Protein AF-A0A258WW19-F1 (afdb_monomer_lite)

Secondary structure (DSSP, 8-state):
--THHHHHHHHHHHHHHHHHHHHHHHHHHHHHHHHHHHHHTTT-EEEE-SSEEEEEEE-STTEEEEEEEETTS-EEEEEEEE-SSSEEEEEEE---SS-TT-EEEEEEEE-TTS-EEEEEEEEETTEEEEEEEEEEEP-----

Sequence (143 aa):
MDNEWIIAFLIGILTAFLSEYLLYLFKTRIYEKRFVRRRFKKILGTYSHKDGTVEIVHLRSNYFQAIGKEKNGTVWISNLQYLGNTVFVGVYDWKPTSNLNDWGEHHLHVLPSGDISVIWINKSIDIESRGRLIWKKLANYGK

pLDDT: mean 74.49, std 14.37, range [34.62, 94.69]

Foldseek 3Di:
DDCVVVVVVVVVVVVVVVVVVVVVVVVVVVCQVVVQCVVCVLVAAWWDDPFWIWGWADDDRQKIKIWIAGPVRDIFIFIWGDDDQWIFWGWTDDPDPPAHFKIKTWTWGQDPVSKIKIWMWIDDPPDIDIDIDITDGDPPPDD

Structure (mmCIF, N/CA/C/O backbone):
data_AF-A0A258WW19-F1
#
_entry.id   AF-A0A258WW19-F1
#
loop_
_atom_site.group_PDB
_atom_site.id
_atom_site.type_symbol
_atom_site.label_atom_id
_atom_site.label_alt_id
_atom_site.label_comp_id
_atom_site.label_asym_id
_atom_site.label_entity_id
_atom_site.label_seq_id
_atom_site.pdbx_PDB_ins_code
_atom_site.Cartn_x
_atom_site.Cartn_y
_atom_site.Cartn_z
_atom_site.occupancy
_atom_site.B_iso_or_equiv
_atom_site.auth_seq_id
_atom_site.auth_comp_id
_atom_site.auth_asym_id
_atom_site.auth_atom_id
_atom_site.pdbx_PDB_model_num
ATOM 1 N N . MET A 1 1 ? 34.921 12.424 -54.460 1.00 57.66 1 MET A N 1
ATOM 2 C CA . MET A 1 1 ? 34.157 11.338 -53.811 1.00 57.66 1 MET A CA 1
ATOM 3 C C . MET A 1 1 ? 33.691 11.939 -52.516 1.00 57.66 1 MET A C 1
ATOM 5 O O . MET A 1 1 ? 34.497 12.173 -51.623 1.00 57.66 1 MET A O 1
ATOM 9 N N . ASP A 1 2 ? 32.454 12.400 -52.544 1.00 69.12 2 ASP A N 1
ATOM 10 C CA . ASP A 1 2 ? 32.097 13.609 -51.822 1.00 69.12 2 ASP A CA 1
ATOM 11 C C . ASP A 1 2 ? 31.648 13.248 -50.411 1.00 69.12 2 ASP A C 1
ATOM 13 O O . ASP A 1 2 ? 30.927 12.269 -50.202 1.00 69.12 2 ASP A O 1
ATOM 17 N N . ASN A 1 3 ? 32.125 14.024 -49.436 1.00 80.25 3 ASN A N 1
ATOM 18 C CA . ASN A 1 3 ? 31.941 13.788 -48.000 1.00 80.25 3 ASN A CA 1
ATOM 19 C C . ASN A 1 3 ? 30.463 13.630 -47.586 1.00 80.25 3 ASN A C 1
ATOM 21 O O . ASN A 1 3 ? 30.176 13.104 -46.513 1.00 80.25 3 ASN A O 1
ATOM 25 N N . GLU A 1 4 ? 29.528 14.040 -48.441 1.00 86.31 4 GLU A N 1
ATOM 26 C CA . GLU A 1 4 ? 28.082 13.913 -48.270 1.00 86.31 4 GLU A CA 1
ATOM 27 C C . GLU A 1 4 ? 27.624 12.465 -48.046 1.00 86.31 4 GLU A C 1
ATOM 29 O O . GLU A 1 4 ? 26.795 12.216 -47.171 1.00 86.31 4 GLU A O 1
ATOM 34 N N . TRP A 1 5 ? 28.210 11.489 -48.749 1.00 88.12 5 TRP A N 1
ATOM 35 C CA . TRP A 1 5 ? 27.850 10.075 -48.577 1.00 88.12 5 TRP A CA 1
ATOM 36 C C . TRP A 1 5 ? 28.287 9.520 -47.220 1.00 88.12 5 TRP A C 1
ATOM 38 O O . TRP A 1 5 ? 27.564 8.741 -46.598 1.00 88.12 5 TRP A O 1
ATOM 48 N N . ILE A 1 6 ? 29.450 9.959 -46.732 1.00 88.56 6 ILE A N 1
ATOM 49 C CA . ILE A 1 6 ? 29.971 9.572 -45.415 1.00 88.56 6 ILE A CA 1
ATOM 50 C C . ILE A 1 6 ? 29.096 10.184 -44.315 1.00 88.56 6 ILE A C 1
ATOM 52 O O . ILE A 1 6 ? 28.723 9.497 -43.365 1.00 88.56 6 ILE A O 1
ATOM 56 N N . ILE A 1 7 ? 28.707 11.453 -44.466 1.00 90.12 7 ILE A N 1
ATOM 57 C CA . ILE A 1 7 ? 27.823 12.145 -43.520 1.00 90.12 7 ILE A CA 1
ATOM 58 C C . ILE A 1 7 ? 26.4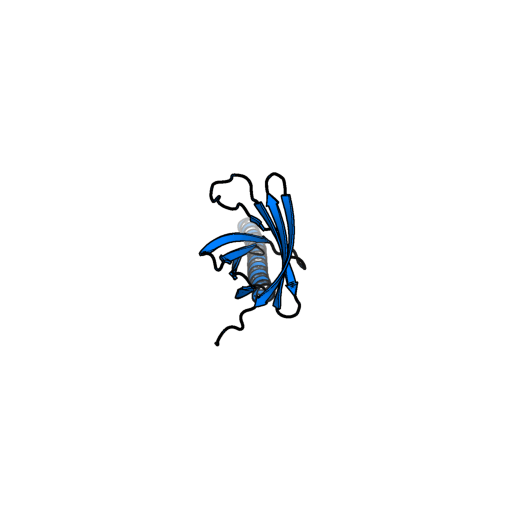44 11.473 -43.475 1.00 90.12 7 ILE A C 1
ATOM 60 O O . ILE A 1 7 ? 25.946 11.176 -42.388 1.00 90.12 7 ILE A O 1
ATOM 64 N N . ALA A 1 8 ? 25.847 11.165 -44.630 1.00 90.81 8 ALA A N 1
ATOM 65 C CA . ALA A 1 8 ? 24.556 10.482 -44.704 1.00 90.81 8 ALA A CA 1
ATOM 66 C C . ALA A 1 8 ? 24.591 9.095 -44.036 1.00 90.81 8 ALA A C 1
ATOM 68 O O . ALA A 1 8 ? 23.674 8.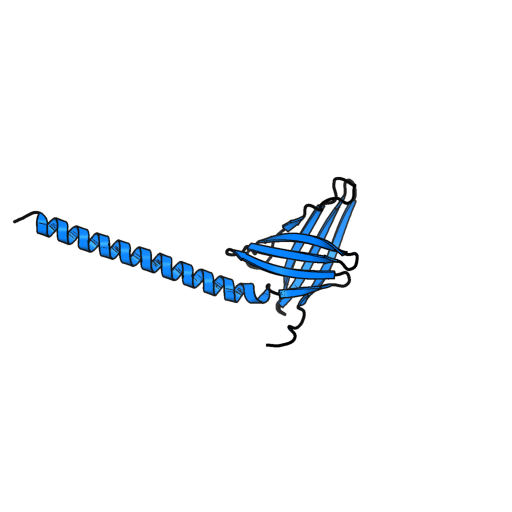736 -43.294 1.00 90.81 8 ALA A O 1
ATOM 69 N N . PHE A 1 9 ? 25.675 8.340 -44.234 1.00 91.50 9 PHE A N 1
ATOM 70 C CA . PHE A 1 9 ? 25.874 7.037 -43.599 1.00 91.50 9 PHE A CA 1
ATOM 71 C C . PHE A 1 9 ? 25.961 7.139 -42.066 1.00 91.50 9 PHE A C 1
ATOM 73 O O . PHE A 1 9 ? 25.286 6.391 -41.355 1.00 91.50 9 PHE A O 1
ATOM 80 N N . LEU A 1 10 ? 26.723 8.106 -41.542 1.00 93.50 10 LEU A N 1
ATOM 81 C CA . LEU A 1 10 ? 26.847 8.338 -40.097 1.00 93.50 10 LEU A CA 1
ATOM 82 C C . LEU A 1 10 ? 25.517 8.769 -39.455 1.00 93.50 10 LEU A C 1
ATOM 84 O O . LEU A 1 10 ? 25.180 8.295 -38.369 1.00 93.50 10 LEU A O 1
ATOM 88 N N . ILE A 1 11 ? 24.727 9.610 -40.135 1.00 94.44 11 ILE A N 1
ATOM 89 C CA . ILE A 1 11 ? 23.381 10.006 -39.681 1.00 94.44 11 ILE A CA 1
ATOM 90 C C . ILE A 1 11 ? 22.446 8.792 -39.627 1.00 94.44 11 ILE A C 1
ATOM 92 O O . ILE A 1 11 ? 21.684 8.645 -38.667 1.00 94.44 11 ILE A O 1
ATOM 96 N N . GLY A 1 12 ? 22.519 7.901 -40.619 1.00 91.75 12 GLY A N 1
ATOM 97 C CA . GLY A 1 12 ? 21.740 6.662 -40.641 1.00 91.75 12 GLY A CA 1
A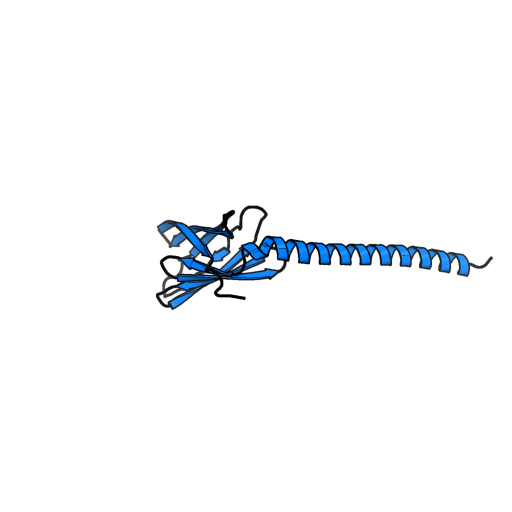TOM 98 C C . GLY A 1 12 ? 22.040 5.770 -39.435 1.00 91.75 12 GLY A C 1
ATOM 99 O O . GLY A 1 12 ? 21.120 5.343 -38.735 1.00 91.75 12 GLY A O 1
ATOM 100 N N . ILE A 1 13 ? 23.327 5.565 -39.137 1.00 93.25 13 ILE A N 1
ATOM 101 C CA . ILE A 1 13 ? 23.773 4.792 -37.968 1.00 93.25 13 ILE A CA 1
ATOM 102 C C . ILE A 1 13 ? 23.281 5.433 -36.664 1.00 93.25 13 ILE A C 1
ATOM 104 O O . ILE A 1 13 ? 22.714 4.748 -35.812 1.00 93.25 13 ILE A O 1
ATOM 108 N N . LEU A 1 14 ? 23.450 6.749 -36.511 1.00 94.69 14 LEU A N 1
ATOM 109 C CA . LEU A 1 14 ? 23.033 7.464 -35.303 1.00 94.69 14 LEU A CA 1
ATOM 110 C C . LEU A 1 14 ? 21.517 7.365 -35.078 1.00 94.69 14 LEU A C 1
ATOM 112 O O . LEU A 1 14 ? 21.062 7.139 -33.957 1.00 94.69 14 LEU A O 1
ATOM 116 N N . THR A 1 15 ? 20.736 7.488 -36.151 1.00 93.81 15 THR A N 1
ATOM 117 C CA . THR A 1 15 ? 19.271 7.400 -36.098 1.00 93.81 15 THR A CA 1
ATOM 118 C C . THR A 1 15 ? 18.813 5.994 -35.709 1.00 93.81 15 THR A C 1
ATOM 120 O O . THR A 1 15 ? 17.870 5.854 -34.925 1.00 93.81 15 THR A O 1
ATOM 123 N N . ALA A 1 16 ? 19.494 4.951 -36.194 1.00 91.94 16 ALA A N 1
ATOM 124 C CA . ALA A 1 16 ? 19.215 3.569 -35.811 1.00 91.94 16 ALA A CA 1
ATOM 125 C C . ALA A 1 16 ? 19.462 3.335 -34.310 1.00 91.94 16 ALA A C 1
ATOM 127 O O . ALA A 1 16 ? 18.561 2.864 -33.613 1.00 91.94 16 ALA A O 1
ATOM 128 N N . PHE A 1 17 ? 20.621 3.758 -33.788 1.00 93.50 17 PHE A N 1
ATOM 129 C CA . PHE A 1 17 ? 20.926 3.647 -32.356 1.00 93.50 17 PHE A CA 1
ATOM 130 C C . PHE A 1 17 ? 19.947 4.436 -31.483 1.00 93.50 17 PHE A C 1
ATOM 132 O O . PHE A 1 17 ? 19.481 3.934 -30.458 1.00 93.50 17 PHE A O 1
ATOM 139 N N . LEU A 1 18 ? 19.589 5.655 -31.896 1.00 93.31 18 LEU A N 1
ATOM 140 C CA . LEU A 1 18 ? 18.615 6.469 -31.172 1.00 93.31 18 LEU A CA 1
ATOM 141 C C . LEU A 1 18 ? 17.237 5.792 -31.137 1.00 93.31 18 LEU A C 1
ATOM 143 O O . LEU A 1 18 ? 16.590 5.753 -30.090 1.00 93.31 18 LEU A O 1
ATOM 147 N N . SER A 1 19 ? 16.803 5.217 -32.259 1.00 91.31 19 SER A N 1
ATOM 148 C CA . SER A 1 19 ? 15.517 4.518 -32.362 1.00 91.31 19 SER A CA 1
ATOM 149 C C . SER A 1 19 ? 15.471 3.276 -31.471 1.00 91.31 19 SER A C 1
ATOM 151 O O . SER A 1 19 ? 14.478 3.046 -30.776 1.00 91.31 19 SER A O 1
ATOM 153 N N . GLU A 1 20 ? 16.552 2.496 -31.439 1.00 91.25 20 GLU A N 1
ATOM 154 C CA . GLU A 1 20 ? 16.661 1.310 -30.589 1.00 91.25 20 GLU A CA 1
ATOM 155 C C . GLU A 1 20 ? 16.665 1.675 -29.098 1.00 91.25 20 GLU A C 1
ATOM 157 O O . GLU A 1 20 ? 15.938 1.069 -28.304 1.00 91.25 20 GLU A O 1
ATOM 162 N N . TYR A 1 21 ? 17.391 2.731 -28.723 1.00 87.69 21 TYR A N 1
ATOM 163 C CA . TYR A 1 21 ? 17.404 3.248 -27.357 1.00 87.69 21 TYR A CA 1
ATOM 164 C C . TYR A 1 21 ? 16.018 3.730 -26.904 1.00 87.69 21 TYR A C 1
ATOM 166 O O . TYR A 1 21 ? 15.548 3.371 -25.820 1.00 87.69 21 TYR A O 1
ATOM 174 N N . LEU A 1 22 ? 15.307 4.488 -27.744 1.00 88.56 22 LEU A N 1
ATOM 175 C CA . LEU A 1 22 ? 13.944 4.937 -27.446 1.00 88.56 22 LEU A CA 1
ATOM 176 C C . LEU A 1 22 ? 12.972 3.758 -27.313 1.00 88.56 22 LEU A C 1
ATOM 178 O O . LEU A 1 22 ? 12.139 3.742 -26.401 1.00 88.56 22 LEU A O 1
ATOM 182 N N . LEU A 1 23 ? 13.096 2.742 -28.172 1.00 87.44 23 LEU A N 1
ATOM 183 C CA . LEU A 1 23 ? 12.284 1.529 -28.093 1.00 87.44 23 LEU A CA 1
ATOM 184 C C . LEU A 1 23 ? 12.555 0.752 -26.797 1.00 87.44 23 LEU A C 1
ATOM 186 O O . LEU A 1 23 ? 11.613 0.263 -26.163 1.00 87.44 23 LEU A O 1
ATOM 190 N N . TYR A 1 24 ? 13.817 0.667 -26.374 1.00 86.12 24 TYR A N 1
ATOM 191 C CA . TYR A 1 24 ? 14.210 0.078 -25.096 1.00 86.12 24 TYR A CA 1
ATOM 192 C C . TYR A 1 24 ? 13.582 0.826 -23.911 1.00 86.12 24 TYR A C 1
ATOM 194 O O . TYR A 1 24 ? 12.950 0.194 -23.057 1.00 86.12 24 TYR A O 1
ATOM 202 N N . LEU A 1 25 ? 13.666 2.162 -23.890 1.00 79.44 25 LEU A N 1
ATOM 203 C CA . LEU A 1 25 ? 13.038 3.002 -22.861 1.00 79.44 25 LEU A CA 1
ATOM 204 C C . LEU A 1 25 ? 11.509 2.844 -22.826 1.00 79.44 25 LEU A C 1
ATOM 206 O O . LEU A 1 25 ? 10.886 2.833 -21.761 1.00 79.44 25 LEU A O 1
ATOM 210 N N . PHE A 1 26 ? 10.875 2.706 -23.990 1.00 77.69 26 PHE A N 1
ATOM 211 C CA . PHE A 1 26 ? 9.429 2.521 -24.072 1.00 77.69 26 PHE A CA 1
ATOM 212 C C . PHE A 1 26 ? 9.000 1.143 -23.551 1.00 77.69 26 PHE A C 1
ATOM 214 O O . PHE A 1 26 ? 8.053 1.035 -22.764 1.00 77.69 26 PHE A O 1
ATOM 221 N N . LYS A 1 27 ? 9.730 0.085 -23.931 1.00 73.69 27 LYS A N 1
ATOM 222 C CA . LYS A 1 27 ? 9.498 -1.284 -23.448 1.00 73.69 27 LYS A CA 1
ATOM 223 C C . LYS A 1 27 ? 9.675 -1.388 -21.936 1.00 73.69 27 LYS A C 1
ATOM 225 O O . LYS A 1 27 ? 8.807 -1.959 -21.278 1.00 73.69 27 LYS A O 1
ATOM 230 N N . THR A 1 28 ? 10.737 -0.804 -21.383 1.00 68.31 28 THR A N 1
ATOM 231 C CA . THR A 1 28 ? 10.974 -0.781 -19.930 1.00 68.31 28 THR A CA 1
ATOM 232 C C . THR A 1 28 ? 9.851 -0.054 -19.196 1.00 68.31 28 THR A C 1
ATOM 234 O O . THR A 1 28 ? 9.270 -0.634 -18.284 1.00 68.31 28 THR A O 1
ATOM 237 N N . ARG A 1 29 ? 9.410 1.125 -19.659 1.00 71.81 29 ARG A N 1
ATOM 238 C CA . ARG A 1 29 ? 8.262 1.832 -19.052 1.00 71.81 29 ARG A CA 1
ATOM 239 C C . ARG A 1 29 ? 6.955 1.038 -19.095 1.00 71.81 29 ARG A C 1
ATOM 241 O O . ARG A 1 29 ? 6.188 1.060 -18.130 1.00 71.81 29 ARG A O 1
ATOM 248 N N . ILE A 1 30 ? 6.655 0.353 -20.201 1.00 71.75 30 ILE A N 1
ATOM 249 C CA . ILE A 1 30 ? 5.454 -0.496 -20.300 1.00 71.75 30 ILE A CA 1
ATOM 250 C C . ILE A 1 30 ? 5.564 -1.696 -19.363 1.00 71.75 30 ILE A C 1
ATOM 252 O O . ILE A 1 30 ? 4.587 -2.038 -18.687 1.00 71.75 30 ILE A O 1
ATOM 256 N N . TYR A 1 31 ? 6.730 -2.339 -19.333 1.00 70.00 31 TYR A N 1
ATOM 257 C CA . TYR A 1 31 ? 6.991 -3.481 -18.472 1.00 70.00 31 TYR A CA 1
ATOM 258 C C . TYR A 1 31 ? 6.858 -3.090 -17.002 1.00 70.00 31 TYR A C 1
ATOM 260 O O . TYR A 1 31 ? 6.093 -3.728 -16.285 1.00 70.00 31 TYR A O 1
ATOM 268 N N . GLU A 1 32 ? 7.484 -1.990 -16.585 1.00 63.62 32 GLU A N 1
ATOM 269 C CA . GLU A 1 32 ? 7.348 -1.426 -15.245 1.00 63.62 32 GLU A CA 1
ATOM 270 C C . GLU A 1 32 ? 5.888 -1.137 -14.916 1.00 63.62 32 GLU A C 1
ATOM 272 O O . GLU A 1 32 ? 5.381 -1.665 -13.933 1.00 63.62 32 GLU A O 1
ATOM 277 N N . LYS A 1 33 ? 5.150 -0.405 -15.763 1.00 63.94 33 LYS A N 1
ATOM 278 C CA . LYS A 1 33 ? 3.722 -0.128 -15.521 1.00 63.94 33 LYS A CA 1
ATOM 279 C C . LYS A 1 33 ? 2.896 -1.405 -15.351 1.00 63.94 33 LYS A C 1
ATOM 281 O O . LYS A 1 33 ? 2.043 -1.469 -14.465 1.00 63.94 33 LYS A O 1
ATOM 286 N N . ARG A 1 34 ? 3.118 -2.429 -16.182 1.00 67.75 34 ARG A N 1
ATOM 287 C CA . ARG A 1 34 ? 2.396 -3.712 -16.091 1.00 67.75 34 ARG A CA 1
ATOM 288 C C . ARG A 1 34 ? 2.802 -4.513 -14.857 1.00 67.75 34 ARG A C 1
ATOM 290 O O . ARG A 1 34 ? 1.927 -5.071 -14.194 1.00 67.75 34 ARG A O 1
ATOM 297 N N . PHE A 1 35 ? 4.092 -4.563 -14.553 1.00 67.62 35 PHE A N 1
ATOM 298 C CA . PHE A 1 35 ? 4.654 -5.247 -13.394 1.00 67.62 35 PHE A CA 1
ATOM 299 C C . PHE A 1 35 ? 4.139 -4.625 -12.092 1.00 67.62 35 PHE A C 1
ATOM 301 O O . PHE A 1 35 ? 3.546 -5.327 -11.275 1.00 67.62 35 PHE A O 1
ATOM 308 N N . VAL A 1 36 ? 4.249 -3.299 -11.971 1.00 63.50 36 VAL A N 1
ATOM 309 C CA . VAL A 1 36 ? 3.704 -2.464 -10.890 1.00 63.50 36 VAL A CA 1
ATOM 310 C C . VAL A 1 36 ? 2.210 -2.746 -10.736 1.00 63.50 36 VAL A C 1
ATOM 312 O O . VAL A 1 36 ? 1.765 -3.209 -9.689 1.00 63.50 36 VAL A O 1
ATOM 315 N N . ARG A 1 37 ? 1.419 -2.587 -11.805 1.00 66.69 37 ARG A N 1
ATOM 316 C CA . ARG A 1 37 ? -0.036 -2.781 -11.738 1.00 66.69 37 ARG A CA 1
ATOM 317 C C . ARG A 1 37 ? -0.426 -4.187 -11.278 1.00 66.69 37 ARG A C 1
ATOM 319 O O . ARG A 1 37 ? -1.324 -4.321 -10.455 1.00 66.69 37 ARG A O 1
ATOM 326 N N . ARG A 1 38 ? 0.220 -5.240 -11.789 1.00 68.56 38 ARG A N 1
ATOM 327 C CA . ARG A 1 38 ? -0.101 -6.629 -11.411 1.00 68.56 38 ARG A CA 1
ATOM 328 C C . ARG A 1 38 ? 0.329 -6.952 -9.986 1.00 68.56 38 ARG A C 1
ATOM 330 O O . ARG A 1 38 ? -0.452 -7.548 -9.248 1.00 68.56 38 ARG A O 1
ATOM 337 N N . ARG A 1 39 ? 1.543 -6.556 -9.597 1.00 67.44 39 ARG A N 1
ATOM 338 C CA . ARG A 1 39 ? 2.094 -6.855 -8.271 1.00 67.44 39 ARG A CA 1
ATOM 339 C C . ARG A 1 39 ? 1.363 -6.086 -7.173 1.00 67.44 39 ARG A C 1
ATOM 341 O O . ARG A 1 39 ? 1.073 -6.652 -6.124 1.00 67.44 39 ARG A O 1
ATOM 348 N N . PHE A 1 40 ? 0.982 -4.841 -7.445 1.00 69.81 40 PHE A N 1
ATOM 349 C CA . PHE A 1 40 ? 0.374 -3.964 -6.449 1.00 69.81 40 PHE A CA 1
ATOM 350 C C . PHE A 1 40 ? -1.150 -4.004 -6.395 1.00 69.81 40 PHE A C 1
ATOM 352 O O . PHE A 1 40 ? -1.711 -3.622 -5.375 1.00 69.81 40 PHE A O 1
ATOM 359 N N . LYS A 1 41 ? -1.838 -4.570 -7.399 1.00 72.19 41 LYS A N 1
ATOM 360 C CA . LYS A 1 41 ? -3.298 -4.801 -7.347 1.00 72.19 41 LYS A CA 1
ATOM 361 C C . LYS A 1 41 ? -3.747 -5.549 -6.081 1.00 72.19 41 LYS A C 1
ATOM 363 O O . LYS A 1 41 ? -4.870 -5.353 -5.627 1.00 72.19 41 LYS A O 1
ATOM 368 N N . LYS A 1 42 ? -2.889 -6.402 -5.509 1.00 71.25 42 LYS A N 1
ATOM 369 C CA . LYS A 1 42 ? -3.187 -7.115 -4.258 1.00 71.25 42 LYS A CA 1
ATOM 370 C C . LYS A 1 42 ? -3.269 -6.175 -3.052 1.00 71.25 42 LYS A C 1
ATOM 372 O O . LYS A 1 42 ? -4.162 -6.354 -2.238 1.00 71.25 42 LYS A O 1
ATOM 377 N N . ILE A 1 43 ? -2.393 -5.172 -3.004 1.00 73.06 43 ILE A N 1
ATOM 378 C CA . ILE A 1 43 ? -2.247 -4.206 -1.905 1.00 73.06 43 ILE A CA 1
ATOM 379 C C . ILE A 1 43 ? -3.360 -3.158 -1.944 1.00 73.06 43 ILE A C 1
ATOM 381 O O . ILE A 1 43 ? -3.857 -2.750 -0.903 1.00 73.06 43 ILE A O 1
ATOM 385 N N . LEU A 1 44 ? -3.783 -2.754 -3.141 1.00 80.31 44 LEU A N 1
ATOM 386 C CA . LEU A 1 44 ? -4.784 -1.704 -3.316 1.00 80.31 44 LEU A CA 1
ATOM 387 C C . LEU A 1 44 ? -6.181 -2.138 -2.867 1.00 80.31 44 LEU A C 1
ATOM 389 O O . LEU A 1 44 ? -6.622 -3.261 -3.153 1.00 80.31 44 LEU A O 1
ATOM 393 N N . GLY A 1 45 ? -6.877 -1.210 -2.215 1.00 85.50 45 GLY A N 1
ATOM 394 C CA . GLY A 1 45 ? -8.259 -1.361 -1.773 1.00 85.50 45 GLY A CA 1
ATOM 395 C C . GLY A 1 45 ? -8.509 -0.772 -0.389 1.00 85.50 45 GLY A C 1
ATOM 396 O O . GLY A 1 45 ? -7.615 -0.203 0.238 1.00 85.50 45 GLY A O 1
ATOM 397 N N . THR A 1 46 ? -9.739 -0.946 0.079 1.00 89.81 46 THR A N 1
ATOM 398 C CA . THR A 1 46 ? -10.165 -0.570 1.427 1.00 89.81 46 THR A CA 1
ATOM 399 C C . THR A 1 46 ? -10.124 -1.790 2.341 1.00 89.81 46 THR A C 1
ATOM 401 O O . THR A 1 46 ? -10.573 -2.882 1.983 1.00 89.81 46 THR A O 1
ATOM 404 N N . TYR A 1 47 ? -9.586 -1.598 3.535 1.00 87.44 47 TYR A N 1
ATOM 405 C CA . TYR A 1 47 ? -9.431 -2.610 4.563 1.00 87.44 47 TYR A CA 1
ATOM 406 C C . TYR A 1 47 ? -10.099 -2.150 5.855 1.00 87.44 47 TYR A C 1
ATOM 408 O O . TYR A 1 47 ? -10.254 -0.955 6.096 1.00 87.44 47 TYR A O 1
ATOM 416 N N . SER A 1 48 ? -10.470 -3.100 6.708 1.00 90.19 48 SER A N 1
ATOM 417 C CA . SER A 1 48 ? -11.041 -2.809 8.028 1.00 90.19 48 SER A CA 1
ATOM 418 C C . SER A 1 48 ? -10.264 -3.485 9.154 1.00 90.19 48 SER A C 1
ATOM 420 O O . SER A 1 48 ? -9.800 -4.619 8.997 1.00 90.19 48 SER A O 1
ATOM 422 N N . HIS A 1 49 ? -10.204 -2.820 10.308 1.00 84.69 49 HIS A N 1
ATOM 423 C CA . HIS A 1 49 ? -9.846 -3.399 11.606 1.00 84.69 49 HIS A CA 1
ATOM 424 C C . HIS A 1 49 ? -10.944 -3.116 12.636 1.00 84.69 49 HIS A C 1
ATOM 426 O O . HIS A 1 49 ? -11.989 -2.552 12.319 1.00 84.69 49 HIS A O 1
ATOM 432 N N . LYS A 1 50 ? -10.719 -3.539 13.884 1.00 83.19 50 LYS A N 1
ATOM 433 C CA . LYS A 1 50 ? -11.676 -3.382 14.987 1.00 83.19 50 LYS A CA 1
ATOM 434 C C . LYS A 1 50 ? -12.125 -1.927 15.185 1.00 83.19 50 LYS A C 1
ATOM 436 O O . LYS A 1 50 ? -13.292 -1.703 15.509 1.00 83.19 50 LYS A O 1
ATOM 441 N N . ASP A 1 51 ? -11.231 -0.973 14.948 1.00 84.38 51 ASP A N 1
ATOM 442 C CA . ASP A 1 51 ? -11.396 0.423 15.367 1.00 84.38 51 ASP A CA 1
ATOM 443 C C . ASP A 1 51 ? -11.578 1.404 14.203 1.00 84.38 51 ASP A C 1
ATOM 445 O O . ASP A 1 51 ? -11.949 2.549 14.436 1.00 84.38 51 ASP A O 1
ATOM 449 N N . GLY A 1 52 ? -11.451 0.947 12.953 1.00 87.94 52 GLY A N 1
ATOM 450 C CA . GLY A 1 52 ? -11.506 1.834 11.797 1.00 87.94 52 GLY A CA 1
ATOM 451 C C . GLY A 1 52 ? -11.382 1.139 10.445 1.00 87.94 52 GLY A C 1
ATOM 452 O O . GLY A 1 52 ? -11.389 -0.093 10.319 1.00 87.94 52 GLY A O 1
ATOM 453 N N . THR A 1 53 ? -11.284 1.970 9.413 1.00 90.81 53 THR A N 1
ATOM 454 C CA . THR A 1 53 ? -11.044 1.564 8.025 1.00 90.81 53 THR A CA 1
ATOM 455 C C . THR A 1 53 ? -9.796 2.237 7.488 1.00 90.81 53 THR A C 1
ATOM 457 O O . THR A 1 53 ? -9.555 3.404 7.783 1.00 90.81 53 THR A O 1
ATOM 460 N N . VAL A 1 54 ? -9.053 1.531 6.643 1.00 86.88 54 VAL A N 1
ATOM 461 C CA . VAL A 1 54 ? -7.848 2.041 5.990 1.00 86.88 54 VAL A CA 1
ATOM 462 C C . VAL A 1 54 ? -7.974 1.848 4.490 1.00 86.88 54 VAL A C 1
ATOM 464 O O . VAL A 1 54 ? -8.180 0.735 4.012 1.00 86.88 54 VAL A O 1
ATOM 467 N N . GLU A 1 55 ? -7.841 2.927 3.735 1.00 89.25 55 GLU A N 1
ATOM 468 C CA . GLU A 1 55 ? -7.745 2.885 2.282 1.00 89.25 55 GLU A CA 1
ATOM 469 C C . GLU A 1 55 ? -6.279 2.920 1.859 1.00 89.25 55 GLU A C 1
ATOM 471 O O . GLU A 1 55 ? -5.521 3.760 2.337 1.00 89.25 55 GLU A O 1
ATOM 476 N N . ILE A 1 56 ? -5.873 2.019 0.961 1.00 85.25 56 ILE A N 1
ATOM 477 C CA . ILE A 1 56 ? -4.523 2.021 0.394 1.00 85.25 56 ILE A CA 1
ATOM 478 C C . ILE A 1 56 ? -4.586 2.338 -1.094 1.00 85.25 56 ILE A C 1
ATOM 480 O O . ILE A 1 56 ? -5.101 1.551 -1.896 1.00 85.25 56 ILE A O 1
ATOM 484 N N . VAL A 1 57 ? -3.990 3.473 -1.454 1.00 86.38 57 VAL A N 1
ATOM 485 C CA . VAL A 1 57 ? -3.934 3.996 -2.820 1.00 86.38 57 VAL A CA 1
ATOM 486 C C . VAL A 1 57 ? -2.517 3.936 -3.385 1.00 86.38 57 VAL A C 1
ATOM 488 O O . VAL A 1 57 ? -1.520 4.035 -2.666 1.00 86.38 57 VAL A O 1
ATOM 491 N N . HIS A 1 58 ? -2.416 3.749 -4.702 1.00 82.81 58 HIS A N 1
ATOM 492 C CA . HIS A 1 58 ? -1.139 3.783 -5.413 1.00 82.81 58 HIS A CA 1
ATOM 493 C C . HIS A 1 58 ? -0.772 5.229 -5.717 1.00 82.81 58 HIS A C 1
ATOM 495 O O . HIS A 1 58 ? -1.594 5.962 -6.259 1.00 82.81 58 HIS A O 1
ATOM 501 N N . LEU A 1 59 ? 0.468 5.611 -5.415 1.00 81.69 59 LEU A N 1
ATOM 502 C CA . LEU A 1 59 ? 1.017 6.887 -5.856 1.00 81.69 59 LEU A CA 1
ATOM 503 C C . LEU A 1 59 ? 1.785 6.674 -7.167 1.00 81.69 59 LEU A C 1
ATOM 505 O O . LEU A 1 59 ? 1.237 6.783 -8.261 1.00 81.69 59 LEU A O 1
ATOM 509 N N . ARG A 1 60 ? 3.072 6.325 -7.069 1.00 75.12 60 ARG A N 1
ATOM 510 C CA . ARG A 1 60 ? 3.972 6.113 -8.212 1.00 75.12 60 ARG A CA 1
ATOM 511 C C . ARG A 1 60 ? 4.932 4.968 -7.930 1.00 75.12 60 ARG A C 1
ATOM 513 O O . ARG A 1 60 ? 5.387 4.823 -6.803 1.00 75.12 60 ARG A O 1
ATOM 520 N N . SER A 1 61 ? 5.305 4.198 -8.955 1.00 76.25 61 SER A N 1
ATOM 521 C CA . SER A 1 61 ? 6.263 3.086 -8.822 1.00 76.25 61 SER A CA 1
ATOM 522 C C . SER A 1 61 ? 5.901 2.158 -7.647 1.00 76.25 61 SER A C 1
ATOM 524 O O . SER A 1 61 ? 4.805 1.604 -7.644 1.00 76.25 61 SER A O 1
ATOM 526 N N . ASN A 1 62 ? 6.764 2.013 -6.643 1.00 74.44 62 ASN A N 1
ATOM 527 C CA . ASN A 1 62 ? 6.551 1.224 -5.434 1.00 74.44 62 ASN A CA 1
ATOM 528 C C . ASN A 1 62 ? 6.081 2.045 -4.217 1.00 74.44 62 ASN A C 1
ATOM 530 O O . ASN A 1 62 ? 6.180 1.554 -3.096 1.00 74.44 62 ASN A O 1
ATOM 534 N N . TYR A 1 63 ? 5.585 3.266 -4.420 1.00 79.38 63 TYR A N 1
ATOM 535 C CA . TYR A 1 63 ? 5.047 4.124 -3.363 1.00 79.38 63 TYR A CA 1
ATOM 536 C C . TYR A 1 63 ? 3.519 4.062 -3.298 1.00 79.38 63 TYR A C 1
ATOM 538 O O . TYR A 1 63 ? 2.828 4.105 -4.323 1.00 79.38 63 TYR A O 1
ATOM 546 N N . PHE A 1 64 ? 3.002 4.027 -2.076 1.00 80.00 64 PHE A N 1
ATOM 547 C CA . PHE A 1 64 ? 1.583 3.985 -1.738 1.00 80.00 64 PHE A CA 1
ATOM 548 C C . PHE A 1 64 ? 1.282 5.009 -0.656 1.00 80.00 64 PHE A C 1
ATOM 550 O O . PHE A 1 64 ? 2.184 5.521 0.005 1.00 80.00 64 PHE A O 1
ATOM 557 N N . GLN A 1 65 ? 0.000 5.263 -0.451 1.00 84.38 65 GLN A N 1
ATOM 558 C CA . GLN A 1 65 ? -0.484 6.013 0.690 1.00 84.38 65 GLN A CA 1
ATOM 559 C C . GLN A 1 65 ? -1.588 5.208 1.367 1.00 84.38 65 GLN A C 1
ATOM 561 O O . GLN A 1 65 ? -2.475 4.691 0.691 1.00 84.38 65 GLN A O 1
ATOM 566 N N . ALA A 1 66 ? -1.497 5.075 2.684 1.00 82.81 66 ALA A N 1
ATOM 567 C CA . ALA A 1 66 ? -2.563 4.579 3.534 1.00 82.81 66 ALA A CA 1
ATOM 568 C C . ALA A 1 66 ? -3.283 5.770 4.167 1.00 82.81 66 ALA A C 1
ATOM 570 O O . ALA A 1 66 ? -2.642 6.643 4.748 1.00 82.81 66 ALA A O 1
ATOM 571 N N . ILE A 1 67 ? -4.603 5.796 4.051 1.00 87.00 67 ILE A N 1
ATOM 572 C CA . ILE A 1 67 ? -5.475 6.808 4.638 1.00 87.00 67 ILE A CA 1
ATOM 573 C C . ILE A 1 67 ? -6.389 6.074 5.612 1.00 87.00 67 ILE A C 1
ATOM 575 O O . ILE A 1 67 ? -7.261 5.309 5.198 1.00 87.00 67 ILE A O 1
ATOM 579 N N . GLY A 1 68 ? -6.153 6.255 6.906 1.00 84.75 68 GLY A N 1
ATOM 580 C CA . GLY A 1 68 ? -6.953 5.651 7.960 1.00 84.75 68 GLY A CA 1
ATOM 581 C C . GLY A 1 68 ? -8.025 6.593 8.477 1.00 84.75 68 GLY A C 1
ATOM 582 O O . GLY A 1 68 ? -7.804 7.795 8.616 1.00 84.75 68 GLY A O 1
ATOM 583 N N . LYS A 1 69 ? -9.192 6.027 8.772 1.00 89.69 69 LYS A N 1
ATOM 584 C CA . LYS A 1 69 ? -10.316 6.696 9.420 1.00 89.69 69 LYS A CA 1
ATOM 585 C C . LYS A 1 69 ? -10.800 5.832 10.576 1.00 89.69 69 LYS A C 1
ATOM 587 O O . LYS A 1 69 ? -11.369 4.758 10.369 1.00 89.69 69 LYS A O 1
ATOM 592 N N . GLU A 1 70 ? -10.579 6.328 11.781 1.00 85.12 70 GLU A N 1
ATOM 593 C CA . GLU A 1 70 ? -10.965 5.690 13.031 1.00 85.12 70 GLU A CA 1
ATOM 594 C C . GLU A 1 70 ? -12.435 5.978 13.376 1.00 85.12 70 GLU A C 1
ATOM 596 O O . GLU A 1 70 ? -13.024 6.978 12.952 1.00 85.12 70 GLU A O 1
ATOM 601 N N . LYS A 1 71 ? -13.049 5.108 14.183 1.00 86.56 71 LYS A N 1
ATOM 602 C CA . LYS A 1 71 ? -14.448 5.235 14.638 1.00 86.56 71 LYS A CA 1
ATOM 603 C C . LYS A 1 71 ? -14.715 6.495 15.456 1.00 86.56 71 LYS A C 1
ATOM 605 O O . LYS A 1 71 ? -15.834 6.996 15.442 1.00 86.56 71 LYS A O 1
ATOM 610 N N . ASN A 1 72 ? -13.704 7.005 16.154 1.00 83.00 72 ASN A N 1
ATOM 611 C CA . ASN A 1 72 ? -13.777 8.269 16.890 1.00 83.00 72 ASN A CA 1
ATOM 612 C C . ASN A 1 72 ? -13.687 9.506 15.966 1.00 83.00 72 ASN A C 1
ATOM 614 O O . ASN A 1 72 ? -13.690 10.631 16.456 1.00 83.00 72 ASN A O 1
ATOM 618 N N . GLY A 1 73 ? -13.591 9.310 14.645 1.00 81.38 73 GLY A N 1
ATOM 619 C CA . GLY A 1 73 ? -13.477 10.375 13.653 1.00 81.38 73 GLY A CA 1
ATOM 620 C C . GLY A 1 73 ? -12.043 10.811 13.349 1.00 81.38 73 GLY A C 1
ATOM 621 O O . GLY A 1 73 ? -11.853 11.620 12.442 1.00 81.38 73 GLY A O 1
ATOM 622 N N . THR A 1 74 ? -11.034 10.277 14.046 1.00 78.88 74 THR A N 1
ATOM 623 C CA . THR A 1 74 ? -9.626 10.573 13.762 1.00 78.88 74 THR A CA 1
ATOM 624 C C . THR A 1 74 ? -9.254 10.083 12.364 1.00 78.88 74 THR A C 1
ATOM 626 O O . THR A 1 74 ? -9.530 8.941 11.997 1.00 78.88 74 THR A O 1
ATOM 629 N N . VAL A 1 75 ? -8.608 10.950 11.582 1.00 81.25 75 VAL A N 1
ATOM 630 C CA . VAL A 1 75 ? -8.085 10.620 10.252 1.00 81.25 75 VAL A CA 1
ATOM 631 C C . VAL A 1 75 ? -6.569 10.721 10.273 1.00 81.25 75 VAL A C 1
ATOM 633 O O . VAL A 1 75 ? -6.013 11.702 10.770 1.00 81.25 75 VAL A O 1
ATOM 636 N N . TRP A 1 76 ? -5.901 9.726 9.701 1.00 74.75 76 TRP A N 1
ATOM 637 C CA . TRP A 1 76 ? -4.451 9.692 9.574 1.00 74.75 76 TRP A CA 1
ATOM 638 C C . TRP A 1 76 ? -4.027 9.314 8.158 1.00 74.75 76 TRP A C 1
ATOM 640 O O . TRP A 1 76 ? -4.752 8.647 7.424 1.00 74.75 76 TRP A O 1
ATOM 650 N N . ILE A 1 77 ? -2.843 9.774 7.757 1.00 78.19 77 ILE A N 1
ATOM 651 C CA . ILE A 1 77 ? -2.268 9.522 6.435 1.00 78.19 77 ILE A CA 1
ATOM 652 C C . ILE A 1 77 ? -0.840 9.030 6.631 1.00 78.19 77 ILE A C 1
ATOM 654 O O . ILE A 1 77 ? -0.072 9.638 7.369 1.00 78.19 77 ILE A O 1
ATOM 658 N N . SER A 1 78 ? -0.478 7.946 5.955 1.00 74.56 78 SER A N 1
ATOM 659 C CA . SER A 1 78 ? 0.845 7.335 6.016 1.00 74.56 78 SER A CA 1
ATOM 660 C C . SER A 1 78 ? 1.348 7.046 4.606 1.00 74.56 78 SER A C 1
ATOM 662 O O . SER A 1 78 ? 0.630 6.475 3.787 1.00 74.56 78 SER A O 1
ATOM 664 N N . ASN A 1 79 ? 2.578 7.450 4.300 1.00 78.19 79 ASN A N 1
ATOM 665 C CA . ASN A 1 79 ? 3.207 7.144 3.017 1.00 78.19 79 ASN A CA 1
ATOM 666 C C . ASN A 1 79 ? 3.999 5.848 3.146 1.00 78.19 79 ASN A C 1
ATOM 668 O O . ASN A 1 79 ? 4.800 5.703 4.058 1.00 78.19 79 ASN A O 1
ATOM 672 N N . LEU A 1 80 ? 3.793 4.915 2.228 1.00 76.88 80 LEU A N 1
ATOM 673 C CA . LEU A 1 80 ? 4.346 3.569 2.303 1.00 76.88 80 LEU A CA 1
ATOM 674 C C . LEU A 1 80 ? 5.242 3.308 1.097 1.00 76.88 80 LEU A C 1
ATOM 676 O O . LEU A 1 80 ? 4.905 3.699 -0.025 1.00 76.88 80 LEU A O 1
ATOM 680 N N . GLN A 1 81 ? 6.330 2.567 1.296 1.00 76.75 81 GLN A N 1
ATOM 681 C CA . GLN A 1 81 ? 7.144 2.064 0.195 1.00 76.75 81 GLN A CA 1
ATOM 682 C C . GLN A 1 81 ? 7.217 0.535 0.220 1.00 76.75 81 GLN A C 1
ATOM 684 O O . GLN A 1 81 ? 7.548 -0.096 1.223 1.00 76.75 81 GLN A O 1
ATOM 689 N N . TYR A 1 82 ? 6.915 -0.090 -0.914 1.00 69.75 82 TYR A N 1
ATOM 690 C CA . TYR A 1 82 ? 7.041 -1.532 -1.078 1.00 69.75 82 TYR A CA 1
ATOM 691 C C . TYR A 1 82 ? 8.466 -1.915 -1.482 1.00 69.75 82 TYR A C 1
ATOM 693 O O . TYR A 1 82 ? 8.930 -1.538 -2.561 1.00 69.75 82 TYR A O 1
ATOM 701 N N . LEU A 1 83 ? 9.133 -2.729 -0.663 1.00 70.31 83 LEU A N 1
ATOM 702 C CA . LEU A 1 83 ? 10.502 -3.205 -0.885 1.00 70.31 83 LEU A CA 1
ATOM 703 C C . LEU A 1 83 ? 10.531 -4.728 -1.102 1.00 70.31 83 LEU A C 1
ATOM 705 O O . LEU A 1 83 ? 11.244 -5.472 -0.436 1.00 70.31 83 LEU A O 1
ATOM 709 N N . GLY A 1 84 ? 9.734 -5.227 -2.049 1.00 64.38 84 GLY A N 1
ATOM 710 C CA . GLY A 1 84 ? 9.811 -6.626 -2.478 1.00 64.38 84 GLY A CA 1
ATOM 711 C C . GLY A 1 84 ? 8.878 -7.563 -1.715 1.00 64.38 84 GLY A C 1
ATOM 712 O O . GLY A 1 84 ? 7.827 -7.884 -2.244 1.00 64.38 84 GLY A O 1
ATOM 713 N N . ASN A 1 85 ? 9.234 -8.059 -0.531 1.00 55.72 85 ASN A N 1
ATOM 714 C CA . ASN A 1 85 ? 8.358 -8.972 0.238 1.00 55.72 85 ASN A CA 1
ATOM 715 C C . ASN A 1 85 ? 7.749 -8.309 1.482 1.00 55.72 85 ASN A C 1
ATOM 717 O O . ASN A 1 85 ? 6.809 -8.837 2.069 1.00 55.72 85 ASN A O 1
ATOM 721 N N . THR A 1 86 ? 8.232 -7.116 1.814 1.00 52.66 86 THR A N 1
ATOM 722 C CA . THR A 1 86 ? 7.865 -6.324 2.986 1.00 52.66 86 THR A CA 1
ATOM 723 C C . THR A 1 86 ? 7.516 -4.906 2.527 1.00 52.66 86 THR A C 1
ATOM 725 O O . THR A 1 86 ? 8.222 -4.322 1.699 1.00 52.66 86 THR A O 1
ATOM 728 N N . VAL A 1 87 ? 6.408 -4.347 3.021 1.00 56.31 87 VAL A N 1
ATOM 729 C CA . VAL A 1 87 ? 6.101 -2.916 2.865 1.00 56.31 87 VAL A CA 1
ATOM 730 C C . VAL A 1 87 ? 6.678 -2.220 4.089 1.00 56.31 87 VAL A C 1
ATOM 732 O O . VAL A 1 87 ? 6.197 -2.427 5.204 1.00 56.31 87 VAL A O 1
ATOM 735 N N . PHE A 1 88 ? 7.739 -1.440 3.892 1.00 55.75 88 PHE A N 1
ATOM 736 C CA . PHE A 1 88 ? 8.397 -0.735 4.986 1.00 55.75 88 PHE A CA 1
ATOM 737 C C . PHE A 1 88 ? 7.878 0.700 5.133 1.00 55.75 88 PHE A C 1
ATOM 739 O O . PHE A 1 88 ? 7.669 1.417 4.153 1.00 55.75 88 PHE A O 1
ATOM 746 N N . VAL A 1 89 ? 7.684 1.013 6.418 1.00 50.69 89 VAL A N 1
ATOM 747 C CA . VAL A 1 89 ? 7.645 2.281 7.158 1.00 50.69 89 VAL A CA 1
ATOM 748 C C . VAL A 1 89 ? 7.053 3.477 6.430 1.00 50.69 89 VAL A C 1
ATOM 750 O O . VAL A 1 89 ? 7.733 4.181 5.688 1.00 50.69 89 VAL A O 1
ATOM 753 N N . GLY A 1 90 ? 5.804 3.782 6.765 1.00 42.34 90 GLY A N 1
ATOM 754 C CA . GLY A 1 90 ? 5.414 5.179 6.856 1.00 42.34 90 GLY A CA 1
ATOM 755 C C . GLY A 1 90 ? 5.640 5.663 8.277 1.00 42.34 90 GLY A C 1
ATOM 756 O O . GLY A 1 90 ? 5.005 5.153 9.200 1.00 42.34 90 GLY A O 1
ATOM 757 N N . VAL A 1 91 ? 6.554 6.621 8.440 1.00 42.91 91 VAL A N 1
ATOM 758 C CA . VAL A 1 91 ? 6.646 7.439 9.653 1.00 42.91 91 VAL A CA 1
ATOM 759 C C . VAL A 1 91 ? 5.393 8.305 9.672 1.00 42.91 91 VAL A C 1
ATOM 761 O O . VAL A 1 91 ? 5.116 9.016 8.702 1.00 42.91 91 VAL A O 1
ATOM 764 N N . TYR A 1 92 ? 4.587 8.172 10.719 1.00 52.06 92 TYR A N 1
ATOM 765 C CA . TYR A 1 92 ? 3.413 9.005 10.913 1.00 52.06 92 TYR A CA 1
ATOM 766 C C . TYR A 1 92 ? 3.772 10.195 11.801 1.00 52.06 92 TYR A C 1
ATOM 768 O O . TYR A 1 92 ? 4.159 9.995 12.951 1.00 52.06 92 TYR A O 1
ATOM 776 N N . ASP A 1 93 ? 3.581 11.409 11.284 1.00 34.62 93 ASP A N 1
ATOM 777 C CA . ASP A 1 93 ? 3.383 12.589 12.125 1.00 34.62 93 ASP A CA 1
ATOM 778 C C . ASP A 1 93 ? 1.900 12.636 12.505 1.00 34.62 93 ASP A C 1
ATOM 780 O O . ASP A 1 93 ? 1.036 12.979 11.687 1.00 34.62 93 ASP A O 1
ATOM 784 N N . TRP A 1 94 ? 1.589 12.282 13.752 1.00 40.84 94 TRP A N 1
ATOM 785 C CA . TRP A 1 94 ? 0.290 12.599 14.326 1.00 40.84 94 TRP A CA 1
ATOM 786 C C . TRP A 1 94 ? 0.176 14.109 14.426 1.00 40.84 94 TRP A C 1
ATOM 788 O O . TRP A 1 94 ? 0.926 14.761 15.152 1.00 40.84 94 TRP A O 1
ATOM 798 N N . LYS A 1 95 ? -0.757 14.700 13.672 1.00 38.56 95 LYS A N 1
ATOM 799 C CA . LYS A 1 95 ? -1.091 16.102 13.908 1.00 38.56 95 LYS A CA 1
ATOM 800 C C . LYS A 1 95 ? -1.847 16.192 15.237 1.00 38.56 95 LYS A C 1
ATOM 802 O O . LYS A 1 95 ? -2.854 15.505 15.406 1.00 38.56 95 LYS A O 1
ATOM 807 N N . PRO A 1 96 ? -1.360 17.023 16.167 1.00 41.91 96 PRO A N 1
ATOM 808 C CA . PRO A 1 96 ? -1.601 16.857 17.587 1.00 41.91 96 PRO A CA 1
ATOM 809 C C . PRO A 1 96 ? -3.011 17.303 17.958 1.00 41.91 96 PRO A C 1
ATOM 811 O O . PRO A 1 96 ? -3.412 18.435 17.681 1.00 41.91 96 PRO A O 1
ATOM 814 N N . THR A 1 97 ? -3.730 16.473 18.708 1.00 43.31 97 THR A N 1
ATOM 815 C CA . THR A 1 97 ? -4.622 17.020 19.732 1.00 43.31 97 THR A CA 1
ATOM 816 C C . THR A 1 97 ? -3.742 17.402 20.922 1.00 43.31 97 THR A C 1
ATOM 818 O O . THR A 1 97 ? -3.429 16.582 21.778 1.00 43.31 97 THR A O 1
ATOM 821 N N . SER A 1 98 ? -3.281 18.655 20.920 1.00 48.50 98 SER A N 1
ATOM 822 C CA . SER A 1 98 ? -2.685 19.405 22.043 1.00 48.50 98 SER A CA 1
ATOM 823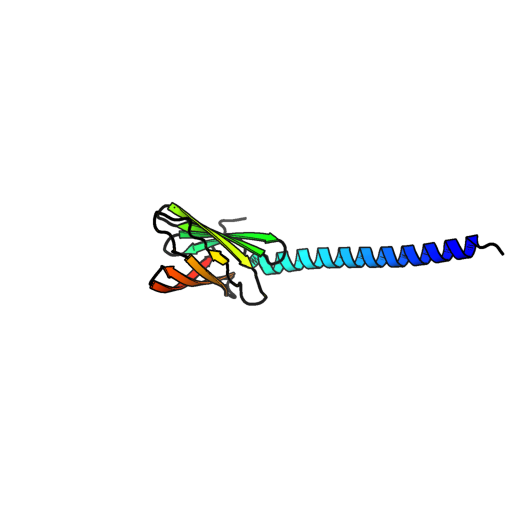 C C . SER A 1 98 ? -1.408 18.908 22.747 1.00 48.50 98 SER A C 1
ATOM 825 O O . SER A 1 98 ? -0.841 19.711 23.478 1.00 48.50 98 SER A O 1
ATOM 827 N N . ASN A 1 99 ? -0.898 17.692 22.527 1.00 46.81 99 ASN A N 1
ATOM 828 C CA . ASN A 1 99 ? 0.379 17.246 23.108 1.00 46.81 99 ASN A CA 1
ATOM 829 C C . ASN A 1 99 ? 1.375 16.813 22.027 1.00 46.81 99 ASN A C 1
ATOM 831 O O . ASN A 1 99 ? 1.034 16.154 21.052 1.00 46.81 99 ASN A O 1
ATOM 835 N N . LEU A 1 100 ? 2.611 17.275 22.181 1.00 47.72 100 LEU A N 1
ATOM 836 C CA . LEU A 1 100 ? 3.507 17.614 21.080 1.00 47.72 100 LEU A CA 1
ATOM 837 C C . LEU A 1 100 ? 4.388 16.480 20.529 1.00 47.72 100 LEU A C 1
ATOM 839 O O . LEU A 1 100 ? 5.263 16.808 19.745 1.00 47.72 100 LEU A O 1
ATOM 843 N N . ASN A 1 101 ? 4.224 15.198 20.882 1.00 53.59 101 ASN A N 1
ATOM 844 C CA . ASN A 1 101 ? 5.248 14.186 20.546 1.00 53.59 101 ASN A CA 1
ATOM 845 C C . ASN A 1 101 ? 4.750 12.732 20.394 1.00 53.59 101 ASN A C 1
ATOM 847 O O . ASN A 1 101 ? 5.548 11.813 20.579 1.00 53.59 101 ASN A O 1
ATOM 851 N N . ASP A 1 102 ? 3.481 12.488 20.051 1.00 58.53 102 ASP A N 1
ATOM 852 C CA . ASP A 1 102 ? 3.078 11.114 19.716 1.00 58.53 102 ASP A CA 1
ATOM 853 C C . ASP A 1 102 ? 3.352 10.851 18.231 1.00 58.53 102 ASP A C 1
ATOM 855 O O . ASP A 1 102 ? 2.816 11.524 17.352 1.00 58.53 102 ASP A O 1
ATOM 859 N N . TRP A 1 103 ? 4.208 9.880 17.939 1.00 63.00 103 TRP A N 1
ATOM 860 C CA . TRP A 1 103 ? 4.508 9.433 16.583 1.00 63.00 103 TRP A CA 1
ATOM 861 C C . TRP A 1 103 ? 4.511 7.914 16.534 1.00 63.00 103 TRP A C 1
ATOM 863 O O . TRP A 1 103 ? 4.750 7.234 17.529 1.00 63.00 103 TRP A O 1
ATOM 873 N N . GLY A 1 104 ? 4.229 7.351 15.364 1.00 64.25 104 GLY A N 1
ATOM 874 C CA . GLY A 1 104 ? 4.139 5.906 15.233 1.00 64.25 104 GLY A CA 1
ATOM 875 C C . GLY A 1 104 ? 4.640 5.388 13.903 1.00 64.25 104 GLY A C 1
ATOM 876 O O . GLY A 1 104 ? 4.568 6.058 12.872 1.00 64.25 104 GLY A O 1
ATOM 877 N N . GLU A 1 105 ? 5.133 4.160 13.929 1.00 69.75 105 GLU A N 1
ATOM 878 C CA . GLU A 1 105 ? 5.569 3.426 12.750 1.00 69.75 105 GLU A CA 1
ATOM 879 C C . GLU A 1 105 ? 4.581 2.305 12.459 1.00 69.75 105 GLU A C 1
ATOM 881 O O . GLU A 1 105 ? 4.143 1.592 13.362 1.00 69.75 105 GLU A O 1
ATOM 886 N N . HIS A 1 106 ? 4.254 2.125 11.181 1.00 71.31 106 HIS A N 1
ATOM 887 C CA . HIS A 1 106 ? 3.488 0.979 10.711 1.00 71.31 106 HIS A CA 1
ATOM 888 C C . HIS A 1 106 ? 4.341 0.147 9.749 1.00 71.31 106 HIS A C 1
ATOM 890 O O . HIS A 1 106 ? 4.811 0.634 8.719 1.00 71.31 106 HIS A O 1
ATOM 896 N N . HIS A 1 107 ? 4.497 -1.137 10.067 1.00 73.31 107 HIS A N 1
ATOM 897 C CA . HIS A 1 107 ? 5.120 -2.140 9.211 1.00 73.31 107 HIS A CA 1
ATOM 898 C C . HIS A 1 107 ? 4.031 -3.021 8.619 1.00 73.31 107 HIS A C 1
ATOM 900 O O . HIS A 1 107 ? 3.328 -3.735 9.340 1.00 73.31 107 HIS A O 1
ATOM 906 N N . LEU A 1 108 ? 3.885 -2.967 7.300 1.00 75.38 108 LEU A N 1
ATOM 907 C CA . LEU A 1 108 ? 2.821 -3.663 6.597 1.00 75.38 108 LEU A CA 1
ATOM 908 C C . LEU A 1 108 ? 3.404 -4.893 5.899 1.00 75.38 108 LEU A C 1
ATOM 910 O O . LEU A 1 108 ? 4.419 -4.844 5.202 1.00 75.38 108 LEU A O 1
ATOM 914 N N . HIS A 1 109 ? 2.728 -6.020 6.055 1.00 76.00 109 HIS A N 1
ATOM 915 C CA . HIS A 1 109 ? 3.087 -7.266 5.403 1.00 76.00 109 HIS A CA 1
ATOM 916 C C . HIS A 1 109 ? 1.894 -7.789 4.615 1.00 76.00 109 HIS A C 1
ATOM 918 O O . HIS A 1 109 ? 0.829 -8.045 5.174 1.00 76.00 109 HIS A O 1
ATOM 924 N N . VAL A 1 110 ? 2.078 -7.963 3.308 1.00 75.25 110 VAL A N 1
ATOM 925 C CA . VAL A 1 110 ? 1.032 -8.494 2.430 1.00 75.25 110 VAL A CA 1
ATOM 926 C C . VAL A 1 110 ? 0.991 -10.009 2.602 1.00 75.25 110 VAL A C 1
ATOM 928 O O . VAL A 1 110 ? 2.005 -10.684 2.414 1.00 75.25 110 VAL A O 1
ATOM 931 N N . LEU A 1 111 ? -0.162 -10.547 2.986 1.00 78.31 111 LEU A N 1
ATOM 932 C CA . LEU A 1 111 ? -0.362 -11.981 3.167 1.00 78.31 111 LEU A CA 1
ATOM 933 C C . LEU A 1 111 ? -0.713 -12.660 1.831 1.00 78.31 111 LEU A C 1
ATOM 935 O O . LEU A 1 111 ? -1.216 -12.000 0.916 1.00 78.31 111 LEU A O 1
ATOM 939 N N . PRO A 1 112 ? -0.506 -13.985 1.696 1.00 72.69 112 PRO A N 1
ATOM 940 C CA . PRO A 1 112 ? -0.889 -14.720 0.488 1.00 72.69 112 PRO A CA 1
ATOM 941 C C . PRO A 1 112 ? -2.369 -14.565 0.102 1.00 72.69 112 PRO A C 1
ATOM 943 O O . PRO A 1 112 ? -2.677 -14.548 -1.090 1.00 72.69 112 PRO A O 1
ATOM 946 N N . SER A 1 113 ? -3.259 -14.388 1.090 1.00 74.75 113 SER A N 1
ATOM 947 C CA . SER A 1 113 ? -4.697 -14.136 0.902 1.00 74.75 113 SER A CA 1
ATOM 948 C C . SER A 1 113 ? -5.016 -12.784 0.253 1.00 74.75 113 SER A C 1
ATOM 950 O O . SER A 1 113 ? -6.109 -12.601 -0.276 1.00 74.75 113 SER A O 1
ATOM 952 N N . GLY A 1 114 ? -4.075 -11.836 0.269 1.00 72.38 114 GLY A N 1
ATOM 953 C CA . GLY A 1 114 ? -4.316 -10.440 -0.096 1.00 72.38 114 GLY A CA 1
ATOM 954 C C . GLY A 1 114 ? -4.717 -9.545 1.081 1.00 72.38 114 GLY A C 1
ATOM 955 O O . GLY A 1 114 ? -4.907 -8.352 0.869 1.00 72.38 114 GLY A O 1
ATOM 956 N N . ASP A 1 115 ? -4.808 -10.089 2.298 1.00 81.81 115 ASP A N 1
ATOM 957 C CA . ASP A 1 115 ? -4.920 -9.304 3.533 1.00 81.81 115 ASP A CA 1
ATOM 958 C C . ASP A 1 115 ? -3.585 -8.645 3.900 1.00 81.81 115 ASP A C 1
ATOM 960 O O . ASP A 1 115 ? -2.524 -8.994 3.369 1.00 81.81 115 ASP A O 1
ATOM 964 N N . ILE A 1 116 ? -3.626 -7.715 4.854 1.00 80.12 116 ILE A N 1
ATOM 965 C CA . ILE A 1 116 ? -2.439 -7.006 5.329 1.00 80.12 116 ILE A CA 1
ATOM 966 C C . ILE A 1 116 ? -2.266 -7.257 6.827 1.00 80.12 116 ILE A C 1
ATOM 968 O O . ILE A 1 116 ? -3.114 -6.903 7.640 1.00 80.12 116 ILE A O 1
ATOM 972 N N . SER A 1 117 ? -1.147 -7.867 7.210 1.00 81.06 117 SER A N 1
ATOM 973 C CA . SER A 1 117 ? -0.704 -7.902 8.605 1.00 81.06 117 SER A CA 1
ATOM 974 C C . SER A 1 117 ? 0.024 -6.602 8.902 1.00 81.06 117 SER A C 1
ATOM 976 O O . SER A 1 117 ? 0.952 -6.242 8.183 1.00 81.06 117 SER A O 1
ATOM 978 N N . VAL A 1 118 ? -0.356 -5.931 9.978 1.00 78.69 118 VAL A N 1
ATOM 979 C CA . VAL A 1 118 ? 0.248 -4.670 10.397 1.00 78.69 118 VAL A CA 1
ATOM 980 C C . VAL A 1 118 ? 0.851 -4.846 11.771 1.00 78.69 118 VAL A C 1
ATOM 982 O O . VAL A 1 118 ? 0.186 -5.324 12.692 1.00 78.69 118 VAL A O 1
ATOM 985 N N . ILE A 1 119 ? 2.118 -4.480 11.890 1.00 79.19 119 ILE A N 1
ATOM 986 C CA . ILE A 1 119 ? 2.794 -4.306 13.169 1.00 79.19 119 ILE A CA 1
ATOM 987 C C . ILE A 1 119 ? 2.952 -2.807 13.346 1.00 79.19 119 ILE A C 1
ATOM 989 O O . ILE A 1 119 ? 3.505 -2.150 12.466 1.00 79.19 119 ILE A O 1
ATOM 993 N N . TRP A 1 120 ? 2.437 -2.273 14.445 1.00 76.06 120 TRP A N 1
ATOM 994 C CA . TRP A 1 120 ? 2.557 -0.857 14.750 1.00 76.06 120 TRP A CA 1
ATOM 995 C C . TRP A 1 120 ? 3.366 -0.651 16.021 1.00 76.06 120 TRP A C 1
ATOM 997 O O . TRP A 1 120 ? 3.322 -1.469 16.946 1.00 76.06 120 TRP A O 1
ATOM 1007 N N . ILE A 1 121 ? 4.110 0.446 16.035 1.00 74.25 121 ILE A N 1
ATOM 1008 C CA . ILE A 1 121 ? 4.854 0.945 17.184 1.00 74.25 121 ILE A CA 1
ATOM 1009 C C . ILE A 1 121 ? 4.343 2.357 17.414 1.00 74.25 121 ILE A C 1
ATOM 1011 O O . ILE A 1 121 ? 4.456 3.187 16.521 1.00 74.25 121 ILE A O 1
ATOM 1015 N N . ASN A 1 122 ? 3.750 2.615 18.571 1.00 73.88 122 ASN A N 1
ATOM 1016 C CA . ASN A 1 122 ? 3.363 3.953 18.986 1.00 73.88 122 ASN A CA 1
ATOM 1017 C C . ASN A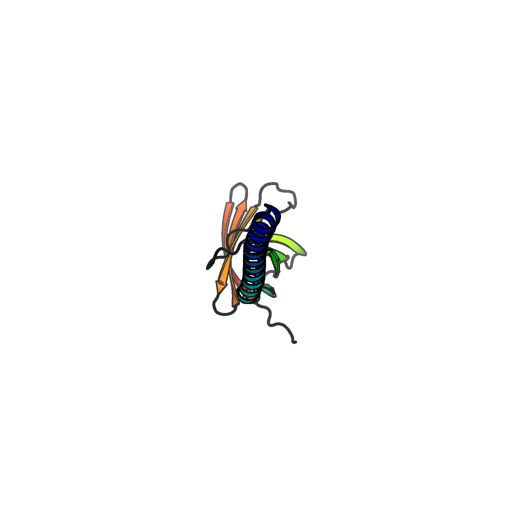 1 122 ? 4.379 4.442 20.013 1.00 73.88 122 ASN A C 1
ATOM 1019 O O . ASN A 1 122 ? 4.674 3.721 20.971 1.00 73.88 122 ASN A O 1
ATOM 1023 N N . LYS A 1 123 ? 4.910 5.640 19.803 1.00 70.75 123 LYS A N 1
ATOM 1024 C CA . LYS A 1 123 ? 5.858 6.293 20.693 1.00 70.75 123 LYS A CA 1
ATOM 1025 C C . LYS A 1 123 ? 5.262 7.606 21.167 1.00 70.75 123 LYS A C 1
ATOM 1027 O O . LYS A 1 123 ? 4.937 8.464 20.359 1.00 70.75 123 LYS A O 1
ATOM 1032 N N . SER A 1 124 ? 5.161 7.744 22.478 1.00 68.62 124 SER A N 1
ATOM 1033 C CA . SER A 1 124 ? 4.965 9.009 23.183 1.00 68.62 124 SER A CA 1
ATOM 1034 C C . SER A 1 124 ? 6.254 9.356 23.935 1.00 68.62 124 SER A C 1
ATOM 1036 O O . SER A 1 124 ? 7.142 8.505 24.024 1.00 68.62 124 SER A O 1
ATOM 1038 N N . ILE A 1 125 ? 6.351 10.569 24.496 1.00 67.81 125 ILE A N 1
ATOM 1039 C CA . ILE A 1 125 ? 7.554 11.122 25.165 1.00 67.81 125 ILE A CA 1
ATOM 1040 C C . ILE A 1 125 ? 8.231 10.102 26.097 1.00 67.81 125 ILE A C 1
ATOM 1042 O O . ILE A 1 125 ? 9.455 10.018 26.095 1.00 67.81 125 ILE A O 1
ATOM 1046 N N . ASP A 1 126 ? 7.447 9.269 26.790 1.00 68.19 126 ASP A N 1
ATOM 1047 C CA . ASP A 1 126 ? 7.955 8.301 27.771 1.00 68.19 126 ASP A CA 1
ATOM 1048 C C . ASP A 1 126 ? 7.435 6.863 27.583 1.00 68.19 126 ASP A C 1
ATOM 1050 O O . ASP A 1 126 ? 7.726 5.981 28.393 1.00 68.19 126 ASP A O 1
ATOM 1054 N N . ILE A 1 127 ? 6.628 6.597 26.549 1.00 74.25 127 ILE A N 1
ATOM 1055 C CA . ILE A 1 127 ? 5.922 5.314 26.404 1.00 74.25 127 ILE A CA 1
ATOM 1056 C C . ILE A 1 127 ? 6.062 4.795 24.978 1.00 74.25 127 ILE A C 1
ATOM 1058 O O . ILE A 1 127 ? 5.561 5.398 24.033 1.00 74.25 127 ILE A O 1
ATOM 1062 N N . GLU A 1 128 ? 6.677 3.621 24.835 1.00 78.50 128 GLU A N 1
ATOM 1063 C CA . GLU A 1 128 ? 6.604 2.827 23.612 1.00 78.50 128 GLU A CA 1
ATOM 1064 C C . GLU A 1 128 ? 5.593 1.695 23.812 1.00 78.50 128 GLU A C 1
ATOM 1066 O O . GLU A 1 128 ? 5.720 0.872 24.719 1.00 78.50 128 GLU A O 1
ATOM 1071 N N . SER A 1 129 ? 4.588 1.634 22.945 1.00 78.31 129 SER A N 1
ATOM 1072 C CA . SER A 1 129 ? 3.655 0.512 22.882 1.00 78.31 129 SER A CA 1
ATOM 1073 C C . SER A 1 129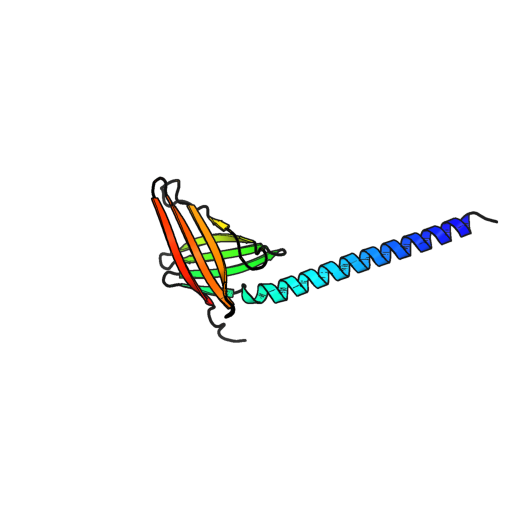 ? 3.684 -0.108 21.495 1.00 78.31 129 SER A C 1
ATOM 1075 O O . SER A 1 129 ? 3.927 0.562 20.492 1.00 78.31 129 SER A O 1
ATOM 1077 N N . ARG A 1 130 ? 3.479 -1.423 21.434 1.00 82.06 130 ARG A N 1
ATOM 1078 C CA . ARG A 1 130 ? 3.499 -2.182 20.185 1.00 82.06 130 ARG A CA 1
ATOM 1079 C C . ARG A 1 130 ? 2.248 -3.020 20.074 1.00 82.06 130 ARG A C 1
ATOM 1081 O O . ARG A 1 130 ? 1.773 -3.576 21.064 1.00 82.06 130 ARG A O 1
ATOM 1088 N N . GLY A 1 131 ? 1.765 -3.178 18.855 1.00 80.88 131 GLY A N 1
ATOM 1089 C CA . GLY A 1 131 ? 0.641 -4.051 18.579 1.00 80.88 131 GLY A CA 1
ATOM 1090 C C . GLY A 1 131 ? 0.757 -4.725 17.229 1.00 80.88 131 GLY A C 1
ATOM 1091 O O . GLY A 1 131 ? 1.528 -4.332 16.352 1.00 80.88 131 GLY A O 1
ATOM 1092 N N . ARG A 1 132 ? -0.038 -5.778 17.071 1.00 82.31 132 ARG A N 1
ATOM 1093 C CA . ARG A 1 132 ? -0.212 -6.471 15.803 1.00 82.31 132 ARG A CA 1
ATOM 1094 C C . ARG A 1 132 ? -1.689 -6.623 15.520 1.00 82.31 132 ARG A C 1
ATOM 1096 O O . ARG A 1 132 ? -2.469 -6.983 16.397 1.00 82.31 132 ARG A O 1
ATOM 1103 N N . LEU A 1 133 ? -2.055 -6.391 14.274 1.00 83.81 133 LEU A N 1
ATOM 1104 C CA . LEU A 1 133 ? -3.419 -6.531 13.802 1.00 83.81 133 LEU A CA 1
ATOM 1105 C C . LEU A 1 133 ? -3.426 -7.013 12.353 1.00 83.81 133 LEU A C 1
ATOM 1107 O O . LEU A 1 133 ? -2.430 -6.906 11.638 1.00 83.81 133 LEU A O 1
ATOM 1111 N N . ILE A 1 134 ? -4.550 -7.581 11.931 1.00 82.81 134 ILE A N 1
ATOM 1112 C CA . ILE A 1 134 ? -4.765 -7.992 10.545 1.00 82.81 134 ILE A CA 1
ATOM 1113 C C . ILE A 1 134 ? -5.869 -7.115 9.972 1.00 82.81 134 ILE A C 1
ATOM 1115 O O . ILE A 1 134 ? -7.012 -7.150 10.430 1.00 82.81 134 ILE A O 1
ATOM 1119 N N . TRP A 1 135 ? -5.505 -6.338 8.962 1.00 85.56 135 TRP A N 1
ATOM 1120 C CA . TRP A 1 135 ? -6.412 -5.611 8.096 1.00 85.56 135 TRP A CA 1
ATOM 1121 C C . TRP A 1 135 ? -6.984 -6.574 7.075 1.00 85.56 135 TRP A C 1
ATOM 1123 O O . TRP A 1 135 ? -6.279 -7.068 6.191 1.00 85.56 135 TRP A O 1
ATOM 1133 N N . LYS A 1 136 ? -8.278 -6.845 7.216 1.00 87.75 136 LYS A N 1
ATOM 1134 C CA . LYS A 1 136 ? -8.996 -7.699 6.277 1.00 87.75 136 LYS A CA 1
ATOM 1135 C C . LYS A 1 136 ? -9.414 -6.867 5.087 1.00 87.75 136 LYS A C 1
ATOM 1137 O O . LYS A 1 136 ? -9.986 -5.786 5.271 1.00 87.75 136 LYS A O 1
ATOM 1142 N N . LYS A 1 137 ? -9.121 -7.362 3.886 1.00 84.81 137 LYS A N 1
ATOM 1143 C CA . LYS A 1 137 ? -9.592 -6.708 2.669 1.00 84.81 137 LYS A CA 1
ATOM 1144 C C . LYS A 1 137 ? -11.111 -6.728 2.694 1.00 84.81 137 LYS A C 1
ATOM 1146 O O . LYS A 1 137 ? -11.706 -7.798 2.835 1.00 84.81 137 LYS A O 1
ATOM 1151 N N . LEU A 1 138 ? -11.743 -5.562 2.579 1.00 83.00 138 LEU A N 1
ATOM 1152 C CA . LEU A 1 138 ? -13.182 -5.543 2.380 1.00 83.00 138 LEU A CA 1
ATOM 1153 C C . LEU A 1 138 ? -13.438 -6.256 1.056 1.00 83.00 138 LEU A C 1
ATOM 1155 O O . LEU A 1 138 ? -12.860 -5.899 0.026 1.00 83.00 138 LEU A O 1
ATOM 1159 N N . ALA A 1 139 ? -14.246 -7.317 1.096 1.00 70.62 139 ALA A N 1
ATOM 1160 C CA . ALA A 1 139 ? -14.734 -7.928 -0.124 1.00 70.62 139 ALA A CA 1
ATOM 1161 C C . ALA A 1 139 ? -15.404 -6.802 -0.910 1.00 70.62 139 ALA A C 1
ATOM 1163 O O . ALA A 1 139 ? -16.359 -6.199 -0.420 1.00 70.62 139 ALA A O 1
ATOM 1164 N N . ASN A 1 140 ? -14.854 -6.457 -2.075 1.00 56.56 140 ASN A N 1
ATOM 1165 C CA . ASN A 1 140 ? -15.506 -5.503 -2.956 1.00 56.56 140 ASN A CA 1
ATOM 1166 C C . ASN A 1 140 ? -16.939 -6.007 -3.152 1.00 56.56 140 ASN A C 1
ATOM 1168 O O . ASN A 1 140 ? -17.135 -7.081 -3.724 1.00 56.56 140 ASN A O 1
ATOM 1172 N N . TYR A 1 141 ? -17.931 -5.254 -2.679 1.00 44.47 141 TYR A N 1
ATOM 1173 C CA . TYR A 1 141 ? -19.285 -5.377 -3.194 1.00 44.47 141 TYR A CA 1
ATOM 1174 C C . TYR A 1 141 ? -19.212 -5.023 -4.685 1.00 44.47 141 TYR A C 1
ATOM 1176 O O . TYR A 1 141 ? -19.210 -3.854 -5.042 1.00 44.47 141 TYR A O 1
ATOM 1184 N N . GLY A 1 142 ? -19.046 -6.059 -5.514 1.00 38.03 142 GLY A N 1
ATOM 1185 C CA . GLY A 1 142 ? -19.337 -6.148 -6.946 1.00 38.03 142 GLY A CA 1
ATOM 1186 C C . GLY A 1 142 ? -18.873 -5.017 -7.871 1.00 38.03 142 GLY A C 1
ATOM 1187 O O . GLY A 1 142 ? -19.464 -3.941 -7.890 1.00 38.03 142 GLY A O 1
ATOM 1188 N N . LYS A 1 143 ? -17.942 -5.338 -8.774 1.00 35.00 143 LYS A N 1
ATOM 1189 C CA . LYS A 1 143 ? -18.177 -5.453 -10.232 1.00 35.00 143 LYS A CA 1
ATOM 1190 C C . LYS A 1 143 ? -16.875 -5.795 -10.954 1.00 35.00 143 LYS A C 1
ATOM 1192 O O . LYS A 1 143 ? -15.838 -5.160 -10.659 1.00 35.00 143 LYS A O 1
#

Radius of gyration: 23.86 Å; chains: 1; bounding box: 54×34×82 Å